Protein AF-A0A2H6JU53-F1 (afdb_monomer)

Secondary structure (DSSP, 8-state):
-HHHHHTT---STTTTHHHHHHHHHHHT---HHHHHHHHHHHHHHHHHHHTT-TT--S-TT-S------

Structure (mmCIF, N/CA/C/O backbone):
data_AF-A0A2H6JU53-F1
#
_entry.id   AF-A0A2H6JU53-F1
#
loop_
_atom_site.group_PDB
_atom_site.id
_atom_site.type_symbol
_atom_site.label_atom_id
_atom_site.label_alt_id
_atom_site.label_comp_id
_atom_site.label_asym_id
_atom_site.label_entity_id
_atom_site.label_seq_id
_atom_site.pdbx_PDB_ins_code
_atom_site.Cartn_x
_atom_site.Cartn_y
_atom_site.Cartn_z
_atom_site.occupancy
_atom_site.B_iso_or_equiv
_atom_site.auth_seq_id
_atom_site.auth_comp_id
_atom_site.auth_asym_id
_atom_site.auth_atom_id
_atom_site.pdbx_PDB_model_num
ATOM 1 N N . MET A 1 1 ? 11.749 -1.964 -1.055 1.00 93.06 1 MET A N 1
ATOM 2 C CA . MET A 1 1 ? 10.672 -1.544 -1.985 1.00 93.06 1 MET A CA 1
ATOM 3 C C . MET A 1 1 ? 11.205 -1.184 -3.370 1.00 93.06 1 MET A C 1
ATOM 5 O O . MET A 1 1 ? 11.056 -2.022 -4.241 1.00 93.06 1 MET A O 1
ATOM 9 N N . LEU A 1 2 ? 11.859 -0.031 -3.614 1.00 94.94 2 LEU A N 1
ATOM 10 C CA . LEU A 1 2 ? 12.338 0.328 -4.973 1.00 94.94 2 LEU A CA 1
ATOM 11 C C . LEU A 1 2 ? 13.228 -0.759 -5.601 1.00 94.94 2 LEU A C 1
ATOM 13 O O . LEU A 1 2 ? 12.943 -1.233 -6.690 1.00 94.94 2 LEU A O 1
ATOM 17 N N . GLN A 1 3 ? 14.233 -1.238 -4.868 1.00 96.25 3 GLN A N 1
ATOM 18 C CA . GLN A 1 3 ? 15.123 -2.305 -5.342 1.00 96.25 3 GLN A CA 1
ATOM 19 C C . GLN A 1 3 ? 14.422 -3.650 -5.591 1.00 96.25 3 GLN A C 1
ATOM 21 O O . GLN A 1 3 ? 14.985 -4.523 -6.252 1.00 96.25 3 GLN A O 1
ATOM 26 N N . ASP A 1 4 ? 13.252 -3.880 -4.994 1.00 96.12 4 ASP A N 1
ATOM 27 C CA . ASP A 1 4 ? 12.451 -5.078 -5.254 1.00 96.12 4 ASP A CA 1
ATOM 28 C C . ASP A 1 4 ? 11.665 -4.884 -6.544 1.00 96.12 4 ASP A C 1
ATOM 30 O O . ASP A 1 4 ? 11.734 -5.741 -7.414 1.00 96.12 4 ASP A O 1
ATOM 34 N N . ILE A 1 5 ? 11.053 -3.712 -6.722 1.00 95.00 5 ILE A N 1
ATOM 35 C CA . ILE A 1 5 ? 10.373 -3.306 -7.959 1.00 95.00 5 ILE A CA 1
ATOM 36 C C . ILE A 1 5 ? 11.336 -3.364 -9.156 1.00 95.00 5 ILE A C 1
ATOM 38 O O . ILE A 1 5 ? 11.003 -3.974 -10.169 1.00 95.00 5 ILE A O 1
ATOM 42 N N . GLU A 1 6 ? 12.540 -2.796 -9.044 1.00 93.75 6 GLU A N 1
ATOM 43 C CA . GLU A 1 6 ? 13.554 -2.796 -10.115 1.00 93.75 6 GLU A CA 1
ATOM 44 C C . GLU A 1 6 ? 14.060 -4.198 -10.468 1.00 93.75 6 GLU A C 1
ATOM 46 O O . GLU A 1 6 ? 14.474 -4.447 -11.595 1.00 93.75 6 GLU A O 1
ATOM 51 N N . LYS A 1 7 ? 14.037 -5.121 -9.504 1.00 93.38 7 LYS A N 1
ATOM 52 C CA . LYS A 1 7 ? 14.504 -6.501 -9.683 1.00 93.38 7 LYS A CA 1
ATOM 53 C C . LYS A 1 7 ? 13.348 -7.497 -9.837 1.00 93.38 7 LYS A C 1
ATOM 55 O O . LYS A 1 7 ? 13.583 -8.691 -9.671 1.00 93.38 7 LYS A O 1
ATOM 60 N N . GLY A 1 8 ? 12.118 -7.022 -10.065 1.00 93.19 8 GLY A N 1
ATOM 61 C CA . GLY A 1 8 ? 10.935 -7.874 -10.209 1.00 93.19 8 GLY A CA 1
ATOM 62 C C . GLY A 1 8 ? 10.726 -8.827 -9.028 1.00 93.19 8 GLY A C 1
ATOM 63 O O . GLY A 1 8 ? 10.473 -10.009 -9.223 1.00 93.19 8 GLY A O 1
ATOM 64 N N . ARG A 1 9 ? 10.898 -8.360 -7.790 1.00 94.81 9 ARG A N 1
ATOM 65 C CA . ARG A 1 9 ? 10.582 -9.107 -6.565 1.00 94.81 9 ARG A CA 1
ATOM 66 C C . ARG A 1 9 ? 9.357 -8.510 -5.888 1.00 94.81 9 ARG A C 1
ATOM 68 O O . ARG A 1 9 ? 9.097 -7.313 -5.985 1.00 94.81 9 ARG A O 1
ATOM 75 N N . LYS A 1 10 ? 8.671 -9.334 -5.093 1.00 96.44 10 LYS A N 1
ATOM 76 C CA . LYS A 1 10 ? 7.716 -8.818 -4.109 1.00 96.44 10 LYS A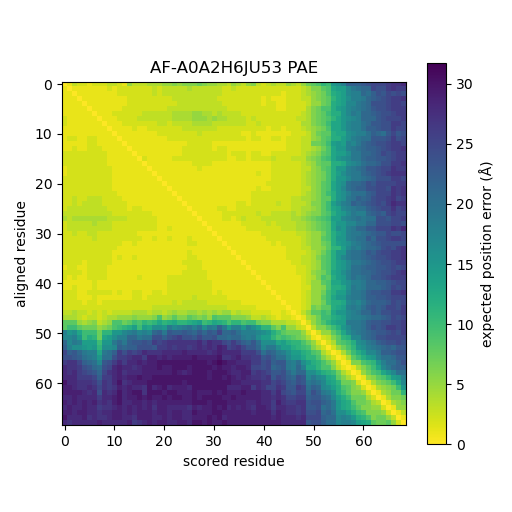 CA 1
ATOM 77 C C . LYS A 1 10 ? 8.423 -7.907 -3.108 1.00 96.44 10 LYS A C 1
ATOM 79 O O . LYS A 1 10 ? 9.496 -8.244 -2.611 1.00 96.44 10 LYS A O 1
ATOM 84 N N . THR A 1 11 ? 7.791 -6.785 -2.793 1.00 98.19 11 THR A N 1
ATOM 85 C CA . THR A 1 11 ? 8.199 -5.880 -1.721 1.00 98.19 11 THR A CA 1
ATOM 86 C C . THR A 1 11 ? 7.572 -6.312 -0.390 1.00 98.19 11 THR A C 1
ATOM 88 O O . THR A 1 11 ? 6.655 -7.133 -0.329 1.00 98.19 11 THR A O 1
ATOM 91 N N . GLU A 1 12 ? 8.021 -5.694 0.700 1.00 98.06 12 GLU A N 1
ATOM 92 C CA . GLU A 1 12 ? 7.481 -5.900 2.050 1.00 98.06 12 GLU A CA 1
A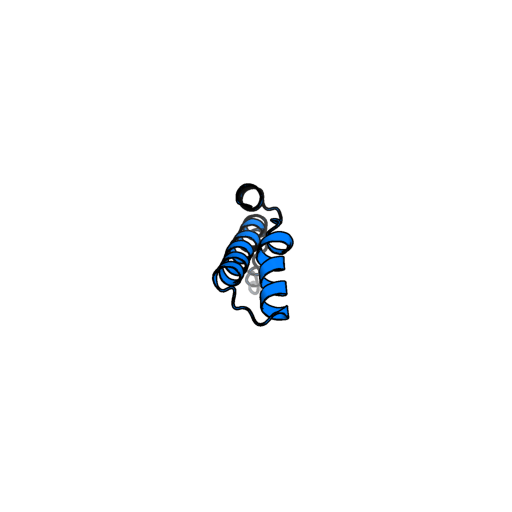TOM 93 C C . GLU A 1 12 ? 6.240 -5.032 2.365 1.00 98.06 12 GLU A C 1
ATOM 95 O O . GLU A 1 12 ? 5.812 -4.958 3.520 1.00 98.06 12 GLU A O 1
ATOM 100 N N . ILE A 1 13 ? 5.636 -4.365 1.368 1.00 98.44 13 ILE A N 1
ATOM 101 C CA . ILE A 1 13 ? 4.547 -3.384 1.558 1.00 98.44 13 ILE A CA 1
ATOM 102 C C . ILE A 1 13 ? 3.363 -3.919 2.377 1.00 98.44 13 ILE A C 1
ATOM 104 O O . ILE A 1 13 ? 2.790 -3.186 3.184 1.00 98.44 13 ILE A O 1
ATOM 108 N N . ASP A 1 14 ? 3.025 -5.203 2.234 1.00 98.31 14 ASP A N 1
ATOM 109 C CA . ASP A 1 14 ? 1.908 -5.835 2.949 1.00 98.31 14 ASP A CA 1
ATOM 110 C C . ASP A 1 14 ? 2.170 -6.002 4.452 1.00 98.31 14 ASP A C 1
ATOM 112 O O . ASP A 1 14 ? 1.222 -6.020 5.251 1.00 98.31 14 ASP A O 1
ATOM 116 N N . PHE A 1 15 ? 3.440 -6.149 4.836 1.00 98.12 15 PHE A N 1
ATOM 117 C CA . PHE A 1 15 ? 3.871 -6.351 6.218 1.00 98.12 15 PHE A CA 1
ATOM 118 C C . PHE A 1 15 ? 4.109 -5.029 6.945 1.00 98.12 15 PHE A C 1
ATOM 120 O O . PHE A 1 15 ? 3.901 -4.967 8.152 1.00 98.12 15 PHE A O 1
ATOM 127 N N . LEU A 1 16 ? 4.476 -3.973 6.216 1.00 98.00 16 LEU A N 1
ATOM 128 C CA . LEU A 1 16 ? 4.681 -2.637 6.773 1.00 98.00 16 LEU A CA 1
ATOM 129 C C . LEU A 1 16 ? 3.378 -1.823 6.723 1.00 98.00 16 LEU A C 1
ATOM 131 O O . LEU A 1 16 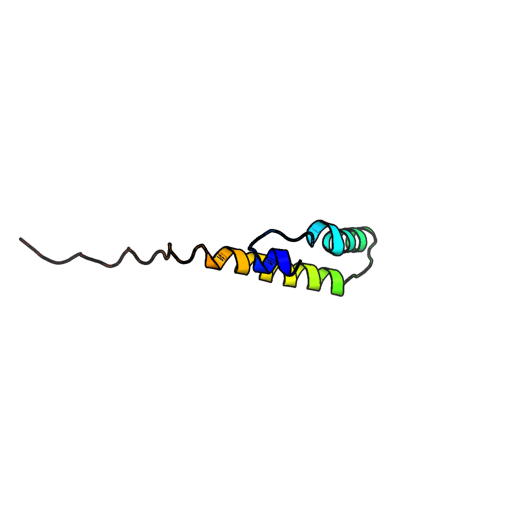? 2.538 -1.906 7.621 1.00 98.00 16 LEU A O 1
ATOM 135 N N . ASN A 1 17 ? 3.154 -1.072 5.646 1.00 98.56 17 ASN A N 1
ATOM 136 C CA . ASN A 1 17 ? 1.981 -0.209 5.488 1.00 98.56 17 ASN A CA 1
ATOM 137 C C . ASN A 1 17 ? 0.676 -1.012 5.450 1.00 98.56 17 ASN A C 1
ATOM 139 O O . ASN A 1 17 ? -0.337 -0.569 5.990 1.00 98.56 17 ASN A O 1
ATOM 143 N N . GLY A 1 18 ? 0.704 -2.223 4.887 1.00 98.56 18 GLY A N 1
ATOM 144 C CA . GLY A 1 18 ? -0.438 -3.131 4.901 1.00 98.56 18 GLY A CA 1
ATOM 145 C C . GLY A 1 18 ? -0.834 -3.566 6.314 1.00 98.56 18 GLY A C 1
ATOM 146 O O . GLY A 1 18 ? -2.025 -3.711 6.595 1.00 98.56 18 GLY A O 1
ATOM 147 N N . ALA A 1 19 ? 0.121 -3.724 7.238 1.00 98.69 19 ALA A N 1
ATOM 148 C CA . ALA A 1 19 ? -0.197 -4.011 8.636 1.00 98.69 19 ALA A CA 1
ATOM 149 C C . ALA A 1 19 ? -0.857 -2.809 9.318 1.00 98.69 19 ALA A C 1
ATOM 151 O O . ALA A 1 19 ? -1.864 -2.986 10.004 1.00 98.69 19 ALA A O 1
ATOM 152 N N . ILE A 1 20 ? -0.364 -1.595 9.059 1.00 98.69 20 ILE A N 1
ATOM 153 C CA . ILE A 1 20 ? -0.979 -0.360 9.564 1.00 98.69 20 ILE A CA 1
ATOM 154 C C . ILE A 1 20 ? -2.397 -0.196 9.004 1.00 98.69 20 ILE A C 1
ATOM 156 O O . ILE A 1 20 ? -3.313 0.085 9.770 1.00 98.69 20 ILE A O 1
ATOM 160 N N . ALA A 1 21 ? -2.612 -0.446 7.709 1.00 98.56 21 ALA A N 1
ATOM 161 C CA . ALA A 1 21 ? -3.936 -0.424 7.080 1.00 98.56 21 ALA A CA 1
ATOM 162 C C . ALA A 1 21 ? -4.922 -1.391 7.759 1.00 98.56 21 ALA A C 1
ATOM 164 O O . ALA A 1 21 ? -6.050 -1.020 8.096 1.00 98.56 21 ALA A O 1
ATOM 165 N N . ARG A 1 22 ? -4.481 -2.629 8.030 1.00 98.62 22 ARG A N 1
ATOM 166 C CA . ARG A 1 22 ? -5.292 -3.632 8.741 1.00 98.62 22 ARG A CA 1
ATOM 167 C C . ARG A 1 22 ? -5.596 -3.218 10.182 1.00 98.62 22 ARG A C 1
ATOM 169 O O . ARG A 1 22 ? -6.727 -3.399 10.630 1.00 98.62 22 ARG A O 1
ATOM 176 N N . LEU A 1 23 ? -4.618 -2.662 10.898 1.00 98.69 23 LEU A N 1
ATOM 177 C CA . LEU A 1 23 ? -4.808 -2.170 12.265 1.00 98.69 23 LEU A CA 1
ATOM 178 C C . LEU A 1 23 ? -5.735 -0.950 12.306 1.00 98.69 23 LEU A C 1
ATOM 180 O O . LEU A 1 23 ? -6.654 -0.931 13.118 1.00 98.69 23 LEU A O 1
ATOM 184 N N . GLY A 1 24 ? -5.565 0.014 11.400 1.00 98.56 24 GLY A N 1
ATOM 185 C CA . GLY A 1 24 ? -6.448 1.176 11.274 1.00 98.56 24 GLY A CA 1
ATOM 186 C C . GLY A 1 24 ? -7.900 0.746 11.089 1.00 98.56 24 GLY A C 1
ATOM 187 O O . GLY A 1 24 ? -8.761 1.114 11.886 1.00 98.56 24 GLY A O 1
ATOM 188 N N . LYS A 1 25 ? -8.151 -0.178 10.151 1.00 98.44 25 LYS A N 1
ATOM 189 C CA . LYS A 1 25 ? -9.480 -0.778 9.962 1.00 98.44 25 LYS A CA 1
ATOM 190 C C . LYS A 1 25 ? -10.004 -1.468 11.227 1.00 98.44 25 LYS A C 1
ATOM 192 O O . LYS A 1 25 ? -11.171 -1.298 11.565 1.00 98.44 25 LYS A O 1
ATOM 197 N N . LYS A 1 26 ? -9.161 -2.233 11.931 1.00 98.69 26 LYS A N 1
ATOM 198 C CA . LYS A 1 26 ? -9.534 -2.925 13.179 1.00 98.69 26 LYS A CA 1
ATOM 199 C C . LYS A 1 26 ? -9.947 -1.951 14.289 1.00 98.69 26 LYS A C 1
ATOM 201 O O . LYS A 1 26 ? -10.819 -2.287 15.082 1.00 98.69 26 LYS A O 1
ATOM 206 N N . HIS A 1 27 ? -9.325 -0.777 14.347 1.00 98.62 27 HIS A N 1
ATOM 207 C CA . HIS A 1 27 ? -9.545 0.220 15.397 1.00 98.62 27 HIS A CA 1
ATOM 208 C C . HIS A 1 27 ? -10.446 1.390 14.969 1.00 98.62 27 HIS A C 1
ATOM 210 O O . HIS A 1 27 ? -10.646 2.308 15.758 1.00 98.62 27 HIS A O 1
ATOM 216 N N . GLY A 1 28 ? -10.996 1.372 13.750 1.00 98.44 28 GLY A N 1
ATOM 217 C CA . GLY A 1 28 ? -11.826 2.464 13.231 1.00 98.44 28 GLY A CA 1
ATOM 218 C C . GLY A 1 28 ? -11.055 3.765 12.976 1.00 98.44 28 GLY A C 1
ATOM 219 O O . GLY A 1 28 ? -11.648 4.838 12.996 1.00 98.44 28 GLY A O 1
ATOM 220 N N . ILE A 1 29 ? -9.740 3.679 12.760 1.00 98.75 29 ILE A N 1
ATOM 221 C CA . ILE A 1 29 ? -8.866 4.821 12.479 1.00 98.75 29 ILE A CA 1
ATOM 222 C C . ILE A 1 29 ? -8.608 4.869 10.976 1.00 98.75 29 ILE A C 1
ATOM 224 O O . ILE A 1 29 ? -8.102 3.902 10.398 1.00 98.75 29 ILE A O 1
ATOM 228 N N . ASP A 1 30 ? -8.927 6.001 10.350 1.00 98.31 30 ASP A N 1
ATOM 229 C CA . ASP A 1 30 ? -8.600 6.209 8.945 1.00 98.31 30 ASP A CA 1
ATOM 230 C C . ASP A 1 30 ? -7.090 6.407 8.757 1.00 98.31 30 ASP A C 1
ATOM 232 O O . ASP A 1 30 ? -6.423 7.130 9.499 1.00 98.31 30 ASP A O 1
ATOM 236 N N . VAL A 1 31 ? -6.543 5.730 7.750 1.00 98.62 31 VAL A N 1
ATOM 237 C CA . VAL A 1 31 ? -5.109 5.703 7.433 1.00 98.62 31 VAL A CA 1
ATOM 238 C C . VAL A 1 31 ? -4.906 5.884 5.927 1.00 98.62 31 VAL A C 1
ATOM 240 O O . VAL A 1 31 ? -4.300 5.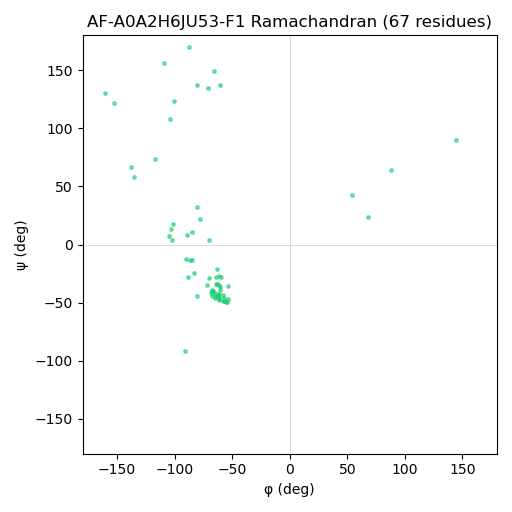034 5.263 1.00 98.62 31 VAL A O 1
ATOM 243 N N . PRO A 1 32 ? -5.398 6.999 5.357 1.00 98.38 32 PRO A N 1
ATOM 244 C CA . PRO A 1 32 ? -5.564 7.158 3.914 1.00 98.38 32 PRO A CA 1
ATOM 245 C C . PRO A 1 32 ? -4.234 7.042 3.166 1.00 98.38 32 PRO A C 1
ATOM 247 O O . PRO A 1 32 ? -4.162 6.410 2.116 1.00 98.38 32 PRO A O 1
ATOM 250 N N . TYR A 1 33 ? -3.145 7.550 3.744 1.00 98.69 33 TYR A N 1
ATOM 251 C CA . TYR A 1 33 ? -1.815 7.448 3.144 1.00 98.69 33 TYR A CA 1
ATOM 252 C C . TYR A 1 33 ? -1.291 6.013 3.090 1.00 98.69 33 TYR A C 1
ATOM 254 O O . TYR A 1 33 ? -0.715 5.619 2.082 1.00 98.69 33 TYR A O 1
ATOM 262 N N . ASN A 1 34 ? -1.518 5.204 4.128 1.00 98.69 34 ASN A N 1
ATOM 263 C CA . ASN A 1 34 ? -1.090 3.805 4.109 1.00 98.69 34 ASN A CA 1
ATOM 264 C C . ASN A 1 34 ? -1.879 3.004 3.072 1.00 98.69 34 ASN A C 1
ATOM 266 O O . ASN A 1 34 ? -1.283 2.220 2.339 1.00 98.69 34 ASN A O 1
ATOM 270 N N . ASN A 1 35 ? -3.184 3.256 2.955 1.00 98.69 35 ASN A N 1
ATOM 271 C CA . ASN A 1 35 ? -4.022 2.626 1.935 1.00 98.69 35 ASN A CA 1
ATOM 272 C C . ASN A 1 35 ? -3.542 2.985 0.520 1.00 98.69 35 ASN A C 1
ATOM 274 O O . ASN A 1 35 ? -3.337 2.096 -0.308 1.00 98.69 35 ASN A O 1
ATOM 278 N N . SER A 1 36 ? -3.293 4.273 0.265 1.00 98.69 36 SER A N 1
ATOM 279 C CA . SER A 1 36 ? -2.797 4.751 -1.029 1.00 98.69 36 SER A CA 1
ATOM 280 C C . SER A 1 36 ? -1.413 4.197 -1.363 1.00 98.69 36 SER A C 1
ATOM 282 O O . SER A 1 36 ? -1.196 3.736 -2.481 1.00 98.69 36 SER A O 1
ATOM 284 N N . LEU A 1 37 ? -0.482 4.178 -0.404 1.00 98.50 37 LEU A N 1
ATOM 285 C CA . LEU A 1 37 ? 0.859 3.623 -0.611 1.00 98.50 37 LEU A CA 1
ATOM 286 C C . LEU A 1 37 ? 0.815 2.127 -0.930 1.00 98.50 37 LEU A C 1
ATOM 288 O O . LEU A 1 37 ? 1.493 1.690 -1.858 1.00 98.50 37 LEU A O 1
ATOM 292 N N . VAL A 1 38 ? -0.008 1.352 -0.215 1.00 98.62 38 VAL A N 1
ATOM 293 C CA . VAL A 1 38 ? -0.206 -0.074 -0.516 1.00 98.62 38 VAL A CA 1
ATOM 294 C C . VAL A 1 38 ? -0.700 -0.249 -1.950 1.00 98.62 38 VAL A C 1
ATOM 296 O O . VAL A 1 38 ? -0.113 -1.030 -2.697 1.00 98.62 38 VAL A O 1
ATOM 299 N N . ALA A 1 39 ? -1.722 0.505 -2.365 1.00 98.38 39 ALA A N 1
ATO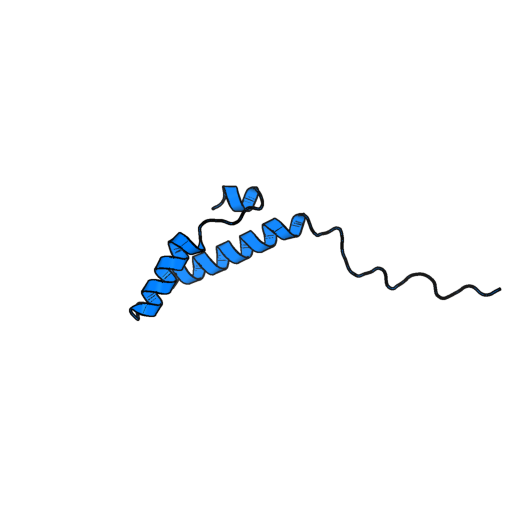M 300 C CA . ALA A 1 39 ? -2.271 0.411 -3.716 1.00 98.38 39 ALA A CA 1
ATOM 301 C C . ALA A 1 39 ? -1.241 0.774 -4.802 1.00 98.38 39 ALA A C 1
ATOM 303 O O . ALA A 1 39 ? -1.085 0.036 -5.776 1.00 98.38 39 ALA A O 1
ATOM 304 N N . LEU A 1 40 ? -0.502 1.873 -4.619 1.00 98.31 40 LEU A N 1
ATOM 305 C CA . LEU A 1 40 ? 0.497 2.342 -5.584 1.00 98.31 40 LEU A CA 1
ATOM 306 C C . LEU A 1 40 ? 1.664 1.360 -5.730 1.00 98.31 40 LEU A C 1
ATOM 308 O O . LEU A 1 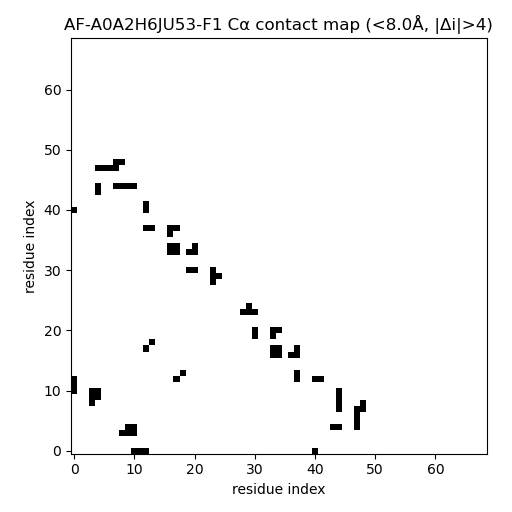40 ? 2.050 1.023 -6.847 1.00 98.31 40 LEU A O 1
ATOM 312 N N . ILE A 1 41 ? 2.210 0.861 -4.621 1.00 97.81 41 ILE A N 1
ATOM 313 C CA . ILE A 1 41 ? 3.322 -0.094 -4.676 1.00 97.81 41 IL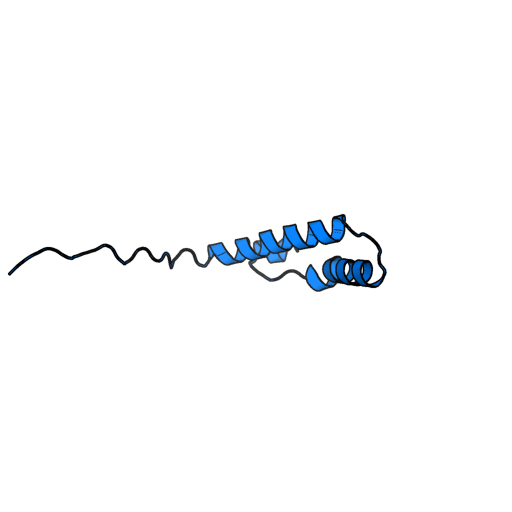E A CA 1
ATOM 314 C C . ILE A 1 41 ? 2.863 -1.428 -5.265 1.00 97.81 41 ILE A C 1
ATOM 316 O O . ILE A 1 41 ? 3.581 -1.991 -6.084 1.00 97.81 41 ILE A O 1
ATOM 320 N N . LYS A 1 42 ? 1.651 -1.901 -4.942 1.00 96.75 42 LYS A N 1
ATOM 321 C CA . LYS A 1 42 ? 1.076 -3.106 -5.564 1.00 96.75 42 LYS A CA 1
ATOM 322 C C . LYS A 1 42 ? 0.913 -2.964 -7.075 1.00 96.75 42 LYS A C 1
ATOM 324 O O . LYS A 1 42 ? 1.185 -3.911 -7.809 1.00 96.75 42 LYS A O 1
ATOM 329 N N . PHE A 1 43 ? 0.503 -1.785 -7.540 1.00 96.44 43 PHE A N 1
ATOM 330 C CA . PHE A 1 43 ? 0.440 -1.484 -8.967 1.00 96.44 43 PHE A CA 1
ATOM 331 C C . PHE A 1 43 ? 1.829 -1.560 -9.617 1.00 96.44 43 PHE A C 1
ATOM 333 O O . PHE A 1 43 ? 1.984 -2.196 -10.657 1.00 96.44 43 PHE A O 1
ATOM 340 N N . LEU A 1 44 ? 2.854 -0.967 -9.000 1.00 95.69 44 LEU A N 1
ATOM 341 C CA . LEU A 1 44 ? 4.223 -1.030 -9.522 1.00 95.69 44 LEU A CA 1
ATOM 342 C C . LEU A 1 44 ? 4.786 -2.462 -9.509 1.00 95.69 44 LEU A C 1
ATOM 344 O O . LEU A 1 44 ? 5.324 -2.896 -10.522 1.00 95.69 44 LEU A O 1
ATOM 348 N N . GLU A 1 45 ? 4.592 -3.220 -8.422 1.00 94.75 45 GLU A N 1
ATOM 349 C CA . GLU A 1 45 ? 4.973 -4.640 -8.321 1.00 94.75 45 GLU A CA 1
ATOM 350 C C . GLU A 1 45 ? 4.394 -5.474 -9.471 1.00 94.75 45 GLU A C 1
ATOM 352 O O . GLU A 1 45 ? 5.116 -6.242 -10.103 1.00 94.75 45 GLU A O 1
ATOM 357 N N . TYR A 1 46 ? 3.101 -5.314 -9.771 1.00 93.00 46 TYR A N 1
ATOM 358 C CA . TYR A 1 46 ? 2.439 -6.045 -10.855 1.00 93.00 46 TYR A CA 1
ATOM 359 C C . TYR A 1 46 ? 3.056 -5.742 -12.230 1.00 93.00 46 TYR A C 1
ATOM 361 O O . TYR A 1 46 ? 3.294 -6.648 -13.034 1.00 93.00 46 TYR A O 1
ATOM 369 N N . ASN A 1 47 ? 3.355 -4.468 -12.495 1.00 90.56 47 ASN A N 1
ATOM 370 C CA . ASN A 1 47 ? 3.938 -4.051 -13.768 1.00 90.56 47 ASN A CA 1
ATOM 371 C C . ASN A 1 47 ? 5.400 -4.498 -13.912 1.00 90.56 47 ASN A C 1
ATOM 373 O O . ASN A 1 47 ? 5.797 -4.904 -15.003 1.00 90.56 47 ASN A O 1
ATOM 377 N N . SER A 1 48 ? 6.172 -4.528 -12.821 1.00 86.31 48 SER A N 1
ATOM 378 C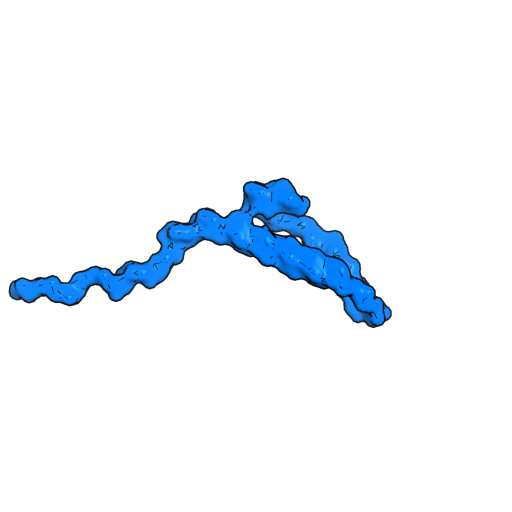 CA . SER A 1 48 ? 7.546 -5.048 -12.828 1.00 86.31 48 SER A CA 1
ATOM 379 C C . SER A 1 48 ? 7.647 -6.526 -13.213 1.00 86.31 48 SER A C 1
ATOM 381 O O . SER A 1 48 ? 8.669 -6.935 -13.752 1.00 86.31 48 SER A O 1
ATOM 383 N N . HIS A 1 49 ? 6.602 -7.326 -12.978 1.00 73.56 49 HIS A N 1
ATOM 384 C CA . HIS A 1 49 ? 6.550 -8.740 -13.379 1.00 73.56 49 HIS A CA 1
ATOM 385 C C . HIS A 1 49 ? 5.971 -8.970 -14.786 1.00 73.56 49 HIS A C 1
ATOM 387 O O . HIS A 1 49 ? 6.059 -10.076 -15.320 1.00 73.56 49 HIS A O 1
ATOM 393 N N . THR A 1 50 ? 5.354 -7.953 -15.393 1.00 63.03 50 THR A N 1
ATOM 394 C CA . THR A 1 50 ? 4.705 -8.079 -16.709 1.00 63.03 50 THR A CA 1
ATOM 395 C C . THR A 1 50 ? 5.706 -7.940 -17.863 1.00 63.03 50 THR A C 1
ATOM 397 O O . THR A 1 50 ? 5.490 -8.517 -18.928 1.00 63.03 50 THR A O 1
ATOM 400 N N . SER A 1 51 ? 6.840 -7.265 -17.645 1.00 57.53 51 SER A N 1
ATOM 401 C CA . SER A 1 51 ? 7.913 -7.106 -18.641 1.00 57.53 51 SER A CA 1
ATOM 402 C C . SER A 1 51 ? 8.512 -8.437 -19.119 1.00 57.53 51 SER A C 1
ATOM 404 O O . SER A 1 51 ? 8.927 -8.530 -20.271 1.00 57.53 51 SER A O 1
ATOM 406 N N . ASP A 1 52 ? 8.474 -9.481 -18.285 1.00 56.00 52 ASP A N 1
ATOM 407 C CA . ASP A 1 52 ? 8.960 -10.825 -18.633 1.00 56.00 52 ASP A CA 1
ATOM 408 C C . ASP A 1 52 ? 7.912 -11.676 -19.384 1.00 56.00 52 ASP A C 1
ATOM 410 O O . ASP A 1 52 ? 8.249 -12.700 -19.975 1.00 56.00 52 ASP A O 1
ATOM 414 N N . ASN A 1 53 ? 6.637 -11.259 -19.411 1.00 49.97 53 ASN A N 1
ATOM 415 C CA . ASN A 1 53 ? 5.518 -12.027 -19.984 1.00 49.97 53 ASN A CA 1
ATOM 416 C C . ASN A 1 53 ? 5.021 -11.519 -21.352 1.00 49.97 53 ASN A C 1
ATOM 418 O O . ASN A 1 53 ? 4.041 -12.037 -21.890 1.00 49.97 53 ASN A O 1
ATOM 422 N N . LEU A 1 54 ? 5.711 -10.557 -21.972 1.00 52.50 54 LEU A N 1
ATOM 423 C CA . LEU A 1 54 ? 5.352 -10.028 -23.298 1.00 52.50 54 LEU A CA 1
ATOM 424 C C . LEU A 1 54 ? 5.588 -11.005 -24.476 1.00 52.50 54 LEU A C 1
ATOM 426 O O . LEU A 1 54 ? 5.334 -10.635 -25.620 1.00 52.50 54 LEU A O 1
ATOM 430 N N . ILE A 1 55 ? 6.009 -12.256 -24.241 1.00 51.00 55 ILE A N 1
ATOM 431 C CA . ILE A 1 55 ? 6.157 -13.274 -25.305 1.00 51.00 55 ILE A CA 1
ATOM 432 C C . ILE A 1 55 ? 4.850 -14.044 -25.594 1.00 51.00 55 ILE A C 1
ATOM 434 O O . ILE A 1 55 ? 4.731 -14.664 -26.648 1.00 51.00 55 ILE A O 1
ATOM 438 N N . LEU A 1 56 ? 3.814 -13.957 -24.753 1.00 54.06 56 LEU A N 1
ATOM 439 C CA . LEU A 1 56 ? 2.541 -14.650 -25.006 1.00 54.06 56 LEU A CA 1
ATOM 440 C C . LEU A 1 56 ? 1.383 -13.663 -25.178 1.00 54.06 56 LEU A C 1
ATOM 442 O O . LEU A 1 56 ? 0.514 -13.527 -24.322 1.00 54.06 56 LEU A O 1
ATOM 446 N N . SER A 1 57 ? 1.350 -12.989 -26.332 1.00 38.19 57 SER A N 1
ATOM 447 C CA . SER A 1 57 ? 0.110 -12.372 -26.816 1.00 38.19 57 SER A CA 1
ATOM 448 C C . SER A 1 57 ? -0.782 -13.437 -27.491 1.00 38.19 57 SER A C 1
ATOM 450 O O . SER A 1 57 ? -0.275 -14.263 -28.252 1.00 38.19 57 SER A O 1
ATOM 452 N N . PRO A 1 58 ? -2.109 -13.454 -27.248 1.00 47.97 58 PRO A N 1
ATOM 453 C CA . PRO A 1 58 ? -3.035 -14.464 -27.777 1.00 47.97 58 PRO A CA 1
ATOM 454 C C . PRO A 1 58 ? -3.464 -14.211 -29.238 1.00 47.97 58 PRO A C 1
ATOM 456 O O . PRO A 1 58 ? -4.582 -14.535 -29.634 1.00 47.97 58 PRO A O 1
ATOM 459 N N . THR A 1 59 ? -2.608 -13.627 -30.078 1.00 44.56 59 THR A N 1
ATOM 460 C CA . THR A 1 59 ? -2.957 -13.243 -31.461 1.00 44.56 59 THR A CA 1
ATOM 461 C C . THR A 1 59 ? -2.716 -14.327 -32.519 1.00 44.56 59 THR A C 1
ATOM 463 O O . THR A 1 59 ? -2.920 -14.074 -33.705 1.00 44.56 59 THR A O 1
ATOM 466 N N . SER A 1 60 ? -2.383 -15.567 -32.152 1.00 43.94 60 SER A N 1
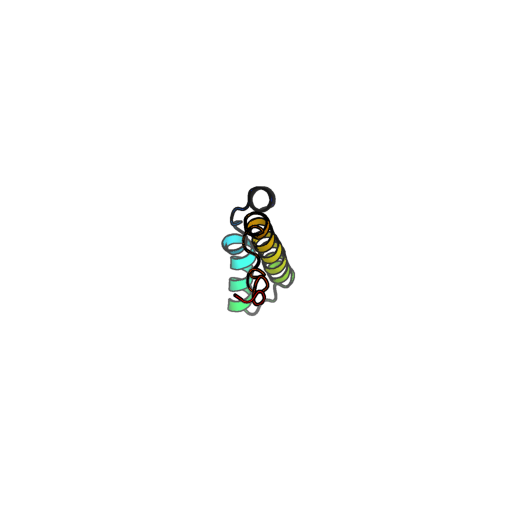ATOM 467 C CA . SER A 1 60 ? -2.150 -16.661 -33.114 1.00 43.94 60 SER A CA 1
ATOM 468 C C . SER A 1 60 ? -3.417 -17.311 -33.712 1.00 43.94 60 SER A C 1
ATOM 470 O O . SER A 1 60 ? -3.335 -18.418 -34.234 1.00 43.94 60 SER A O 1
ATOM 472 N N . SER A 1 61 ? -4.577 -16.638 -33.718 1.00 45.16 61 SER A N 1
ATOM 473 C CA . SER A 1 61 ? -5.817 -17.159 -34.342 1.00 45.16 61 SER A CA 1
ATOM 474 C C . SER A 1 61 ? -6.142 -16.576 -35.730 1.00 45.16 61 SER A C 1
ATOM 476 O O . SER A 1 61 ? -7.268 -16.669 -36.212 1.00 45.16 61 SER A O 1
ATOM 478 N N . LEU A 1 62 ? -5.176 -15.964 -36.422 1.00 48.47 62 LEU A N 1
ATOM 479 C CA . LEU A 1 62 ? -5.405 -15.420 -37.768 1.00 48.47 62 LEU A CA 1
ATOM 480 C C . LEU A 1 62 ? -4.239 -15.719 -38.717 1.00 48.47 62 LEU A C 1
ATOM 482 O O . LEU A 1 62 ? -3.566 -14.808 -39.197 1.00 48.47 62 LEU A O 1
ATOM 486 N N . ARG A 1 63 ? -4.011 -16.997 -39.053 1.00 41.50 63 ARG A N 1
ATOM 487 C CA . ARG A 1 63 ? -3.356 -17.326 -40.330 1.00 41.50 63 ARG A CA 1
ATOM 488 C C . ARG A 1 63 ? -3.748 -18.703 -40.874 1.00 41.50 63 ARG A C 1
ATOM 490 O O . ARG A 1 63 ? -3.470 -19.727 -40.270 1.00 41.50 63 ARG A O 1
ATOM 497 N N . SER A 1 64 ? -4.300 -18.662 -42.089 1.00 45.47 64 SER A N 1
ATOM 498 C CA . SER A 1 64 ? -4.473 -19.750 -43.062 1.00 45.47 64 SER A CA 1
ATOM 499 C C . SER A 1 64 ? -5.739 -20.618 -42.988 1.00 45.47 64 SER A C 1
ATOM 501 O O . SER A 1 64 ? -5.671 -21.839 -42.898 1.00 45.47 64 SER A O 1
ATOM 503 N N . SER A 1 65 ? -6.898 -19.992 -43.215 1.00 50.00 65 SER A N 1
ATOM 504 C CA . SER A 1 65 ? -7.904 -20.577 -44.113 1.00 50.00 65 SER A CA 1
ATOM 505 C C . SER A 1 65 ? -7.855 -19.805 -45.433 1.00 50.00 65 SER A C 1
ATOM 507 O O . SER A 1 65 ? -8.203 -18.624 -45.456 1.00 50.00 65 SER A O 1
ATOM 509 N N . LYS A 1 66 ? -7.318 -20.471 -46.467 1.00 50.53 66 LYS A N 1
ATOM 510 C CA . LYS A 1 66 ? -7.394 -20.240 -47.928 1.00 50.53 66 LYS A CA 1
ATOM 511 C C . LYS A 1 66 ? -6.054 -20.607 -48.583 1.00 50.53 66 LYS A C 1
ATOM 513 O O . LYS A 1 66 ? -5.193 -19.751 -48.740 1.00 50.53 66 LYS A O 1
ATOM 518 N N . ASN A 1 67 ? -5.902 -21.862 -49.007 1.00 39.62 67 ASN A N 1
ATOM 519 C CA . ASN A 1 67 ? -5.836 -22.136 -50.442 1.00 39.62 67 ASN A CA 1
ATOM 520 C C . ASN A 1 67 ? -6.134 -23.613 -50.736 1.00 39.62 67 ASN A C 1
ATOM 522 O O . ASN A 1 67 ? -5.601 -24.517 -50.105 1.00 39.62 67 ASN A O 1
ATOM 526 N N . SER A 1 68 ? -7.036 -23.774 -51.687 1.00 47.88 68 SER A N 1
ATOM 527 C CA . SER A 1 68 ? -7.622 -24.965 -52.290 1.00 47.88 68 SER A CA 1
ATOM 528 C C . SER A 1 68 ? -6.634 -25.831 -53.079 1.00 47.88 68 SER A C 1
ATOM 530 O O . SER A 1 68 ? -5.724 -25.301 -53.718 1.00 47.88 68 SER A O 1
ATOM 532 N N . GLY A 1 69 ? -6.911 -27.137 -53.092 1.00 39.59 69 GLY A N 1
ATOM 533 C CA . GLY A 1 69 ? -6.349 -28.165 -53.967 1.00 39.59 69 GLY A CA 1
ATOM 534 C C . GLY A 1 69 ? -7.094 -29.471 -53.751 1.00 39.59 69 GLY A C 1
ATOM 535 O O . GLY A 1 69 ? -6.947 -30.012 -52.635 1.00 39.59 69 GLY A O 1
#

Radius of gyration: 20.78 Å; Cα contacts (8 Å, |Δi|>4): 43; chains: 1; bounding box: 27×36×69 Å

Foldseek 3Di:
DVVCLQVLHDDCLCVPLVVVVVVCVVVVHDDPVSVVVSVVVVVSSVVSNCVVVVPDDPPPPDDDDDDDD

Sequence (69 aa):
MLQDIEKGRKTEIDFLNGAIARLGKKHGIDVPYNNSLVALIKFLEYNSHTSDNLILSPTSSLRSSKNSG

pLDDT: mean 82.52, std 22.36, range [38.19, 98.75]

Mean predicted aligned error: 10.64 Å

Solvent-accessible surface area (backbone atoms only — not comparable to full-atom values): 4269 Å² total; per-residue (Å²): 88,70,74,21,35,78,65,53,36,85,54,61,49,65,71,50,40,36,42,52,36,52,49,21,62,74,69,75,42,91,47,68,66,34,51,50,50,39,53,52,50,52,52,48,40,56,55,40,55,45,74,81,52,74,85,71,70,92,73,86,84,77,84,86,93,83,83,90,130

Nearest PDB structures (foldseek):
  8wl1-assembly1_A-2  TM=9.687E-01  e=1.104E-02  Levilactobacillus brevis
  8wl4-assembly1_B-2  TM=9.684E-01  e=1.628E-02  Levilactobacillus brevis
  3hwr-assembly1_B  TM=9.591E-01  e=1.628E-02  Cupriavidus pinatubonensis JMP134
  1ks9-assembly1_A  TM=9.574E-01  e=3.318E-02  Escherichia coli
  6kag-assembly1_A  TM=3.066E-01  e=6.266E+00  Homo sapiens